Protein AF-A0A9X3XY74-F1 (afdb_monomer)

Radius of gyration: 14.85 Å; Cα contacts (8 Å, |Δi|>4): 61; chains: 1; bounding box: 48×28×29 Å

Solvent-accessible surface are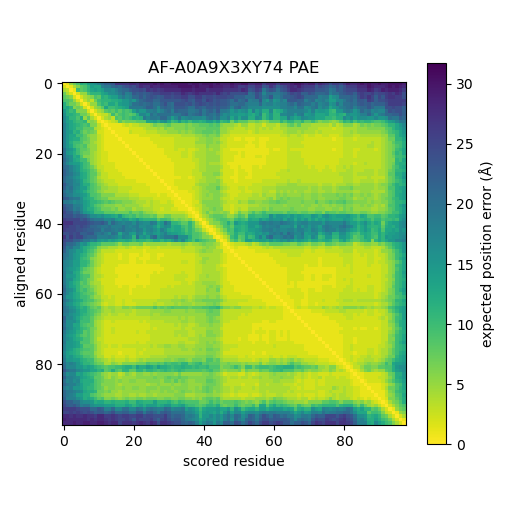a (backbone atoms only — not comparable to full-atom values): 5928 Å² total; per-residue (Å²): 130,85,58,67,69,59,56,50,58,52,52,50,54,54,50,54,50,51,52,44,39,51,54,41,43,53,51,47,70,77,71,50,58,72,91,62,53,49,72,88,29,84,89,66,85,46,80,53,57,48,58,55,52,30,51,53,52,52,20,49,77,73,66,39,88,41,74,68,54,24,51,52,48,42,42,62,68,78,28,64,88,61,88,56,76,55,69,48,65,69,71,61,66,60,71,84,80,127

pLDDT: mean 81.05, std 16.05, range [39.53, 97.12]

Mean predicted aligned error: 7.96 Å

Structure (mmCIF, N/CA/C/O backbone):
data_AF-A0A9X3XY74-F1
#
_entry.id   AF-A0A9X3XY74-F1
#
loop_
_atom_site.group_PDB
_atom_site.id
_atom_site.type_symbol
_atom_site.label_atom_id
_atom_site.label_alt_id
_atom_site.label_comp_id
_atom_site.label_asym_id
_atom_site.label_entity_id
_atom_site.label_seq_id
_atom_site.pdbx_PDB_ins_code
_atom_site.Cartn_x
_atom_site.Cartn_y
_atom_site.Cartn_z
_atom_site.occupancy
_atom_site.B_iso_or_equiv
_atom_site.auth_seq_id
_atom_site.auth_comp_id
_atom_site.auth_asym_id
_atom_site.auth_atom_id
_atom_site.pdbx_PDB_model_num
ATOM 1 N N . MET A 1 1 ? 26.631 -14.112 -11.152 1.00 39.53 1 MET A N 1
ATOM 2 C CA . MET A 1 1 ? 26.934 -12.732 -10.708 1.00 39.53 1 MET A CA 1
ATOM 3 C C . MET A 1 1 ? 25.618 -12.014 -10.427 1.00 39.53 1 MET A C 1
ATOM 5 O O . MET A 1 1 ? 24.829 -11.866 -11.351 1.00 39.53 1 MET A O 1
ATOM 9 N N . ARG A 1 2 ? 25.330 -11.627 -9.174 1.00 46.75 2 ARG A N 1
ATOM 10 C CA . ARG A 1 2 ? 24.218 -10.701 -8.877 1.00 46.75 2 ARG A CA 1
ATOM 11 C C . ARG A 1 2 ? 24.611 -9.334 -9.447 1.00 46.75 2 ARG A C 1
ATOM 13 O O . ARG A 1 2 ? 25.652 -8.806 -9.081 1.00 46.75 2 ARG A O 1
ATOM 20 N N . SER A 1 3 ? 23.836 -8.819 -10.399 1.00 47.31 3 SER A N 1
ATOM 21 C CA . SER A 1 3 ? 24.101 -7.530 -11.047 1.00 47.31 3 SER A CA 1
ATOM 22 C C . SER A 1 3 ? 23.989 -6.390 -10.027 1.00 47.31 3 SER A C 1
ATOM 24 O O . SER A 1 3 ? 22.921 -6.215 -9.443 1.00 47.31 3 SER A O 1
ATOM 26 N N . SER A 1 4 ? 25.062 -5.609 -9.831 1.00 57.09 4 SER A N 1
ATOM 27 C CA . SER A 1 4 ? 25.110 -4.469 -8.889 1.00 57.09 4 SER A CA 1
ATOM 28 C C . SER A 1 4 ? 23.937 -3.503 -9.085 1.00 57.09 4 SER A C 1
ATOM 30 O O . SER A 1 4 ? 23.304 -3.095 -8.113 1.00 57.09 4 SER A O 1
ATOM 32 N N . LYS A 1 5 ? 23.557 -3.265 -10.351 1.00 49.16 5 LYS A N 1
ATOM 33 C CA . LYS A 1 5 ? 22.438 -2.396 -10.753 1.00 49.16 5 LYS A CA 1
ATOM 34 C C . LYS A 1 5 ? 21.080 -2.840 -10.196 1.00 49.16 5 LYS A C 1
ATOM 36 O O . LYS A 1 5 ? 20.224 -2.004 -9.935 1.00 49.16 5 LYS A O 1
ATOM 41 N N . TYR A 1 6 ? 20.873 -4.148 -10.013 1.00 49.22 6 TYR A N 1
ATOM 42 C CA . TYR A 1 6 ? 19.629 -4.680 -9.447 1.00 49.22 6 TYR A CA 1
ATOM 43 C C . TYR A 1 6 ? 19.540 -4.379 -7.947 1.00 49.22 6 TYR A C 1
ATOM 45 O O . TYR A 1 6 ? 18.488 -4.007 -7.439 1.00 49.22 6 TYR A O 1
ATOM 53 N N . THR A 1 7 ? 20.665 -4.496 -7.243 1.00 57.50 7 THR A N 1
ATOM 54 C CA . THR A 1 7 ? 20.783 -4.198 -5.810 1.00 57.50 7 THR A CA 1
ATOM 55 C C . THR A 1 7 ? 20.640 -2.705 -5.514 1.00 57.50 7 THR A C 1
ATOM 57 O O . THR A 1 7 ? 19.975 -2.354 -4.543 1.00 57.50 7 THR A O 1
ATOM 60 N N . GLU A 1 8 ? 21.198 -1.828 -6.351 1.00 58.56 8 GLU A N 1
ATOM 61 C CA . GLU A 1 8 ? 21.094 -0.366 -6.195 1.00 58.56 8 GLU A CA 1
ATOM 62 C C . GLU A 1 8 ? 19.652 0.134 -6.362 1.00 58.56 8 GLU A C 1
ATOM 64 O O . GLU A 1 8 ? 19.116 0.749 -5.442 1.00 58.56 8 GLU A O 1
ATOM 69 N N . HIS A 1 9 ? 18.977 -0.214 -7.466 1.00 59.06 9 HIS A N 1
ATOM 70 C CA . HIS A 1 9 ? 17.574 0.167 -7.697 1.00 59.06 9 HIS A CA 1
ATOM 71 C C . HIS A 1 9 ? 16.616 -0.395 -6.639 1.00 59.06 9 HIS A C 1
ATOM 73 O O . HIS A 1 9 ? 15.651 0.265 -6.243 1.00 59.06 9 HIS A O 1
ATOM 79 N N . TYR A 1 10 ? 16.874 -1.619 -6.171 1.00 58.25 10 TYR A N 1
ATOM 80 C CA . TYR A 1 10 ? 16.094 -2.228 -5.098 1.00 58.25 10 TYR A CA 1
ATOM 81 C C . TYR A 1 10 ? 16.287 -1.461 -3.785 1.00 58.25 10 TYR A C 1
ATOM 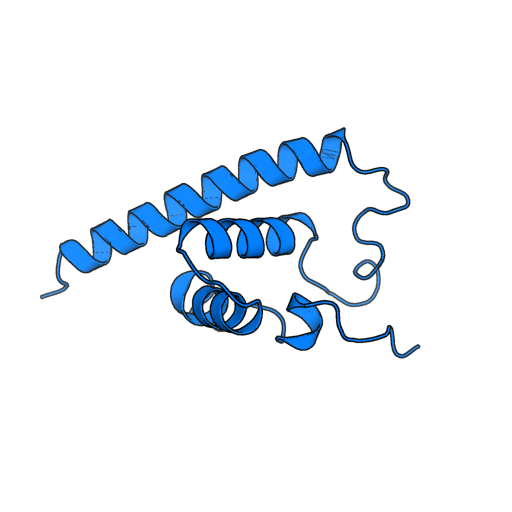83 O O . TYR A 1 10 ? 15.317 -1.136 -3.106 1.00 58.25 10 TYR A O 1
ATOM 91 N N . THR A 1 11 ? 17.526 -1.105 -3.447 1.00 65.56 11 THR A N 1
ATOM 92 C CA . THR A 1 11 ? 17.830 -0.362 -2.216 1.00 65.56 11 THR A CA 1
ATOM 93 C C . THR A 1 11 ? 17.193 1.028 -2.231 1.00 65.56 11 THR A C 1
ATOM 95 O O . THR A 1 11 ? 16.568 1.411 -1.242 1.00 65.56 11 THR A O 1
ATOM 98 N N . ASP A 1 12 ? 17.259 1.730 -3.364 1.00 80.50 12 ASP A N 1
ATOM 99 C CA . ASP A 1 12 ? 16.648 3.050 -3.553 1.00 80.50 12 ASP A CA 1
ATOM 100 C C . ASP A 1 12 ? 15.122 3.003 -3.382 1.00 80.50 12 ASP A C 1
ATOM 102 O O . ASP A 1 12 ? 14.550 3.723 -2.565 1.00 80.50 12 ASP A O 1
ATOM 106 N N . THR A 1 13 ? 14.468 2.024 -4.014 1.00 86.06 13 THR A N 1
ATOM 107 C CA . THR A 1 13 ? 13.013 1.825 -3.913 1.00 86.06 13 THR A CA 1
ATOM 108 C C . THR A 1 13 ? 12.533 1.691 -2.463 1.00 86.06 13 THR A C 1
ATOM 110 O O . THR A 1 13 ? 11.536 2.306 -2.068 1.00 86.06 13 THR A O 1
ATOM 113 N N . PHE A 1 14 ? 13.230 0.892 -1.648 1.00 86.00 14 PHE A N 1
ATOM 114 C CA . PHE A 1 14 ? 12.869 0.703 -0.240 1.00 86.00 14 PHE A CA 1
ATOM 115 C C . PHE A 1 14 ? 13.231 1.911 0.629 1.00 86.00 14 PHE A C 1
ATOM 117 O O . PHE A 1 14 ? 12.553 2.150 1.632 1.00 86.00 14 PHE A O 1
ATOM 124 N N . ILE A 1 15 ? 14.271 2.677 0.282 1.00 89.62 15 ILE A N 1
ATOM 125 C CA . ILE A 1 15 ? 14.585 3.952 0.943 1.00 89.62 15 ILE A CA 1
ATOM 126 C C . ILE A 1 15 ? 13.452 4.946 0.695 1.00 89.62 15 ILE A C 1
ATOM 128 O O . ILE A 1 15 ? 12.839 5.399 1.666 1.00 89.62 15 ILE A O 1
ATOM 132 N N . THR A 1 16 ? 13.083 5.174 -0.567 1.00 91.88 16 THR A N 1
ATOM 133 C CA . THR A 1 16 ? 11.971 6.059 -0.933 1.00 91.88 16 THR A CA 1
ATOM 134 C C . THR A 1 16 ? 10.676 5.628 -0.248 1.00 91.88 16 THR A C 1
ATOM 136 O O . THR A 1 16 ? 9.973 6.445 0.344 1.00 91.88 16 THR A O 1
ATOM 139 N N . PHE A 1 17 ? 10.356 4.329 -0.253 1.00 94.00 17 PHE A N 1
ATOM 140 C CA . PHE A 1 17 ? 9.146 3.839 0.405 1.00 94.00 17 PHE A CA 1
ATOM 141 C C . PHE A 1 17 ? 9.156 4.075 1.925 1.00 94.00 17 PHE A C 1
ATOM 143 O O . PHE A 1 17 ? 8.130 4.451 2.497 1.00 94.00 17 PHE A O 1
ATOM 150 N N . LYS A 1 18 ? 10.306 3.913 2.595 1.00 93.81 18 LYS A N 1
ATOM 151 C CA . LYS A 1 18 ? 10.450 4.215 4.031 1.00 93.81 18 LYS A CA 1
ATOM 152 C C . LYS A 1 18 ? 10.248 5.700 4.333 1.00 93.81 18 LYS A C 1
ATOM 154 O O . LYS A 1 18 ? 9.628 6.028 5.345 1.00 93.81 18 LYS A O 1
ATOM 159 N N . GLU A 1 19 ? 10.738 6.588 3.476 1.00 95.38 19 GLU A N 1
ATOM 160 C CA . GLU A 1 19 ? 10.531 8.034 3.616 1.00 95.38 19 GLU A CA 1
ATOM 161 C C . GLU A 1 19 ? 9.063 8.414 3.429 1.00 95.38 19 GLU A C 1
ATOM 163 O O . GLU A 1 19 ? 8.497 9.110 4.276 1.00 95.38 19 GLU A O 1
ATOM 168 N N . ILE A 1 20 ? 8.404 7.863 2.403 1.00 96.75 20 ILE A N 1
ATOM 169 C CA . ILE A 1 20 ? 6.956 8.019 2.207 1.00 96.75 20 IL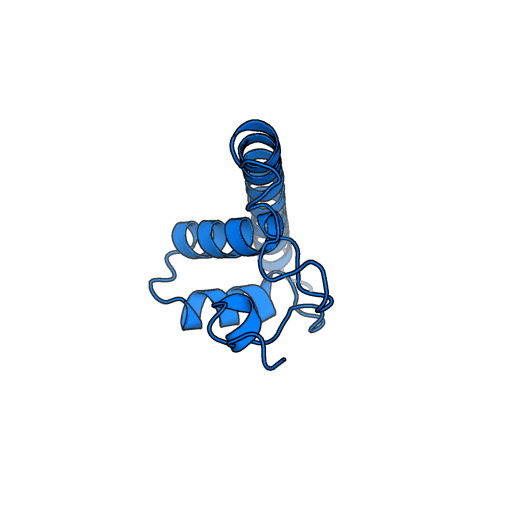E A CA 1
ATOM 170 C C . ILE A 1 20 ? 6.209 7.545 3.457 1.00 96.75 20 ILE A C 1
ATOM 172 O O . ILE A 1 20 ? 5.366 8.269 3.983 1.00 96.75 20 ILE A O 1
ATOM 176 N N . MET A 1 21 ? 6.537 6.359 3.975 1.00 96.44 21 MET A N 1
ATOM 177 C CA . MET A 1 21 ? 5.912 5.804 5.179 1.00 96.44 21 MET A CA 1
ATOM 178 C C . MET A 1 21 ? 6.075 6.709 6.403 1.00 96.44 21 MET A C 1
ATOM 180 O O . MET A 1 21 ? 5.117 6.861 7.167 1.00 96.44 21 MET A O 1
ATOM 184 N N . ARG A 1 22 ? 7.250 7.323 6.598 1.00 97.00 22 ARG A N 1
ATOM 185 C CA . ARG A 1 22 ? 7.496 8.283 7.687 1.00 97.00 22 ARG A CA 1
ATOM 186 C C . ARG A 1 22 ? 6.602 9.512 7.556 1.00 97.00 22 ARG A C 1
ATOM 188 O O . ARG A 1 22 ? 5.887 9.842 8.502 1.00 97.00 22 ARG A O 1
ATOM 195 N N . THR A 1 23 ? 6.587 10.131 6.380 1.00 97.12 23 THR A N 1
ATOM 196 C CA . THR A 1 23 ? 5.786 11.331 6.103 1.00 97.12 23 THR A CA 1
ATOM 197 C C . THR A 1 23 ? 4.293 11.051 6.241 1.00 97.12 23 THR A C 1
ATOM 199 O O . THR A 1 23 ? 3.590 11.759 6.963 1.00 97.12 23 THR A O 1
ATOM 202 N N . VAL A 1 24 ? 3.811 9.970 5.621 1.00 96.75 24 VAL A N 1
ATOM 203 C CA . VAL A 1 24 ? 2.408 9.545 5.702 1.00 96.75 24 VAL A CA 1
ATOM 204 C C . VAL A 1 24 ? 2.015 9.253 7.141 1.00 96.75 24 VAL A C 1
ATOM 206 O O . VAL A 1 24 ? 0.950 9.683 7.570 1.00 96.75 24 VAL A O 1
ATOM 209 N N . SER A 1 25 ? 2.859 8.554 7.904 1.00 95.56 25 SER A N 1
ATOM 210 C CA . SER A 1 25 ? 2.557 8.258 9.305 1.00 95.56 25 SER A CA 1
ATOM 211 C C . SER A 1 25 ? 2.447 9.536 10.128 1.00 95.56 25 SER A C 1
ATOM 213 O O . SER A 1 25 ? 1.485 9.665 10.880 1.00 95.56 25 SER A O 1
ATOM 215 N N . ASN A 1 26 ? 3.364 10.490 9.956 1.00 96.81 26 ASN A N 1
ATOM 216 C CA . ASN A 1 26 ? 3.317 11.759 10.678 1.00 96.81 26 ASN A CA 1
ATOM 217 C C . ASN A 1 26 ? 2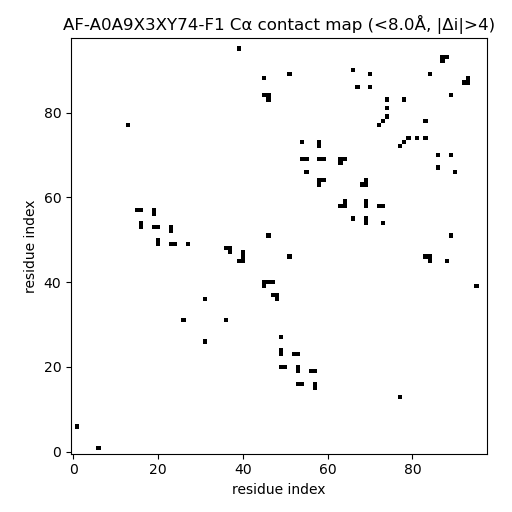.026 12.539 10.375 1.00 96.81 26 ASN A C 1
ATOM 219 O O . ASN A 1 26 ? 1.295 12.916 11.288 1.00 96.81 26 ASN A O 1
ATOM 223 N N . ILE A 1 27 ? 1.694 12.717 9.094 1.00 96.25 27 ILE A N 1
ATOM 224 C CA . ILE A 1 27 ? 0.479 13.439 8.683 1.00 96.25 27 ILE A CA 1
ATOM 225 C 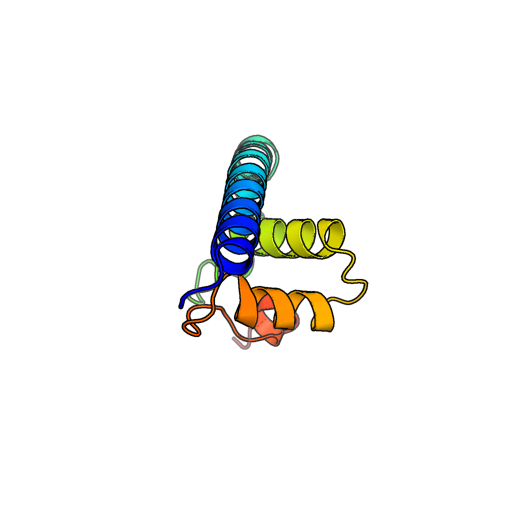C . ILE A 1 27 ? -0.773 12.702 9.167 1.00 96.25 27 ILE A C 1
ATOM 227 O O . ILE A 1 27 ? -1.677 13.306 9.736 1.00 96.25 27 ILE A O 1
ATOM 231 N N . TYR A 1 28 ? -0.828 11.385 8.981 1.00 94.25 28 TYR A N 1
ATOM 232 C CA . TYR A 1 28 ? -1.996 10.592 9.341 1.00 94.25 28 TYR A CA 1
ATOM 233 C C . TYR A 1 28 ? -2.290 10.640 10.846 1.00 94.25 28 TYR A C 1
ATOM 235 O O . TYR A 1 28 ? -3.443 10.789 11.237 1.00 94.25 28 TYR A O 1
ATOM 243 N N . HIS A 1 29 ? -1.272 10.548 11.706 1.00 92.94 29 HIS A N 1
ATOM 244 C CA . HIS A 1 29 ? -1.498 10.578 13.154 1.00 92.94 29 HIS A CA 1
ATOM 245 C C . HIS A 1 29 ? -1.952 11.952 13.651 1.00 92.94 29 HIS A C 1
ATOM 247 O O . HIS A 1 29 ? -2.814 11.996 14.528 1.00 92.94 29 HIS A O 1
ATOM 253 N N . ASN A 1 30 ? -1.415 13.030 13.071 1.00 95.88 30 ASN A N 1
ATOM 254 C CA . ASN A 1 30 ? -1.680 14.400 13.512 1.00 95.88 30 ASN A CA 1
ATOM 255 C C . ASN A 1 30 ? -2.951 15.006 12.904 1.00 95.88 30 ASN A C 1
ATOM 257 O O . ASN A 1 30 ? -3.586 15.846 13.533 1.00 95.88 30 ASN A O 1
ATOM 261 N N . CYS A 1 31 ? -3.321 14.614 11.683 1.00 94.25 31 CYS A N 1
ATOM 262 C CA . CYS A 1 31 ? -4.376 15.294 10.927 1.00 94.25 31 CYS A CA 1
ATOM 263 C C . CYS A 1 31 ? -5.656 14.468 10.767 1.00 94.25 31 CYS A C 1
ATOM 265 O O . CYS A 1 31 ? -6.713 15.039 10.504 1.00 94.25 31 CYS A O 1
ATOM 267 N N . VAL A 1 32 ? -5.593 13.139 10.888 1.00 90.00 32 VAL A N 1
ATOM 268 C CA . VAL A 1 32 ? -6.773 12.280 10.712 1.00 90.00 32 VAL A CA 1
ATOM 269 C C . VAL A 1 32 ? -7.442 12.073 12.071 1.00 90.00 32 VAL A C 1
ATOM 271 O O . VAL A 1 32 ? -6.793 11.564 12.979 1.00 90.00 32 VAL A O 1
ATOM 274 N N . PRO A 1 33 ? -8.730 12.416 12.248 1.00 91.69 33 PRO A N 1
ATOM 275 C CA . PRO A 1 33 ? -9.443 12.156 13.497 1.00 91.69 33 PRO A CA 1
ATOM 276 C C . PRO A 1 33 ? -9.568 10.660 13.800 1.00 91.69 33 PRO A C 1
ATOM 278 O O . PRO A 1 33 ? -9.879 9.875 12.902 1.00 91.69 33 PRO A O 1
ATOM 281 N N . ASP A 1 34 ? -9.442 10.269 15.070 1.00 87.00 34 ASP A N 1
ATOM 282 C CA . ASP A 1 34 ? -9.501 8.859 15.494 1.00 87.00 34 ASP A CA 1
ATOM 283 C C . ASP A 1 34 ? -10.774 8.145 15.026 1.00 87.00 34 ASP A C 1
ATOM 285 O O . ASP A 1 34 ? -10.707 7.018 14.544 1.00 87.00 34 ASP A O 1
ATOM 289 N N . LYS A 1 35 ? -11.917 8.846 15.028 1.00 84.50 35 LYS A N 1
ATOM 290 C CA . LYS A 1 35 ? -13.212 8.326 14.547 1.00 84.50 35 LYS A CA 1
ATOM 291 C C . LYS A 1 35 ? -13.212 7.831 13.093 1.00 84.50 35 LYS A C 1
ATOM 293 O O . LYS A 1 35 ? -14.114 7.094 12.701 1.00 84.50 35 LYS A O 1
ATOM 298 N N . ILE A 1 36 ? -12.268 8.285 12.266 1.00 81.94 36 ILE A N 1
ATOM 299 C CA . ILE A 1 36 ? -12.132 7.834 10.875 1.00 81.94 36 ILE A CA 1
ATOM 300 C C . ILE A 1 36 ? -10.839 7.061 10.621 1.00 81.94 36 ILE A C 1
ATOM 302 O O . ILE A 1 36 ? -10.688 6.505 9.529 1.00 81.94 36 ILE A O 1
ATOM 306 N N . LYS A 1 37 ? -9.931 6.982 11.604 1.00 85.38 37 LYS A N 1
ATOM 307 C CA . LYS A 1 37 ? -8.719 6.180 11.471 1.00 85.38 37 LYS A CA 1
ATOM 308 C C . LYS A 1 37 ? -9.103 4.720 11.325 1.00 85.38 37 LYS A C 1
ATOM 310 O O . LYS A 1 37 ? -9.883 4.206 12.119 1.00 85.38 37 LYS A O 1
ATOM 315 N N . ASN A 1 38 ? -8.540 4.032 10.334 1.00 75.69 38 ASN A N 1
ATOM 316 C CA . ASN A 1 38 ? -8.744 2.597 10.156 1.00 75.69 38 ASN A CA 1
ATOM 317 C C . ASN A 1 38 ? -10.237 2.210 10.109 1.00 75.69 38 ASN A C 1
ATOM 319 O O . ASN A 1 38 ? -10.574 1.075 10.425 1.00 75.69 38 ASN A O 1
ATOM 323 N N . ARG A 1 39 ? -11.140 3.119 9.693 1.00 67.12 39 ARG A N 1
ATOM 324 C CA . ARG A 1 39 ? -12.613 2.968 9.791 1.00 67.12 39 ARG A CA 1
ATOM 325 C C . ARG A 1 39 ? -13.171 1.704 9.120 1.00 67.12 39 ARG A C 1
ATOM 327 O O . ARG A 1 39 ? -14.301 1.311 9.375 1.00 67.12 39 ARG A O 1
ATOM 334 N N . ARG A 1 40 ? -12.407 1.080 8.220 1.00 65.00 40 ARG A N 1
ATOM 335 C CA . ARG A 1 40 ? -12.768 -0.184 7.555 1.00 65.00 40 ARG A CA 1
ATOM 336 C C . ARG A 1 40 ? -11.927 -1.382 8.015 1.00 65.00 40 ARG A C 1
ATOM 338 O O . ARG A 1 40 ? -12.118 -2.458 7.462 1.00 65.00 40 ARG A O 1
ATOM 345 N N . ASN A 1 41 ? -10.999 -1.201 8.953 1.00 62.91 41 ASN A N 1
ATOM 346 C CA . ASN A 1 41 ? -9.878 -2.098 9.244 1.00 62.91 41 ASN A CA 1
ATOM 347 C C . ASN A 1 41 ? -9.833 -2.627 10.685 1.00 62.91 41 ASN A C 1
ATOM 349 O O . ASN A 1 41 ? -9.070 -3.560 10.921 1.00 62.91 41 ASN A O 1
ATOM 353 N N . THR A 1 42 ? -10.612 -2.064 11.613 1.00 56.53 42 THR A N 1
ATOM 354 C CA . THR A 1 42 ? -10.603 -2.425 13.043 1.00 56.53 42 THR A CA 1
ATOM 355 C C . THR A 1 42 ? -10.874 -3.907 13.289 1.00 56.53 42 THR A C 1
ATOM 357 O O . THR A 1 42 ? -10.170 -4.517 14.084 1.00 56.53 42 THR A O 1
ATOM 360 N N . ASP A 1 43 ? -11.787 -4.510 12.523 1.00 57.72 43 ASP A N 1
ATOM 361 C CA . ASP A 1 43 ? -12.314 -5.847 12.843 1.00 57.72 43 ASP A CA 1
ATOM 362 C C . ASP A 1 43 ? -11.917 -6.934 11.824 1.00 57.72 43 ASP A C 1
ATOM 364 O O . ASP A 1 43 ? -12.235 -8.105 11.997 1.00 57.72 43 ASP A O 1
ATOM 368 N N . GLN A 1 44 ? -11.224 -6.573 10.732 1.00 61.06 44 GLN A N 1
ATOM 369 C CA . GLN A 1 44 ? -11.017 -7.463 9.569 1.00 61.06 44 GLN A CA 1
ATOM 370 C C . GLN A 1 44 ? -9.549 -7.809 9.254 1.00 61.06 44 GLN A C 1
ATOM 372 O O . GLN A 1 44 ? -9.260 -8.268 8.140 1.00 61.06 44 GLN A O 1
ATOM 377 N N . LEU A 1 45 ? -8.616 -7.585 10.194 1.00 56.56 45 LEU A N 1
ATOM 378 C CA . LEU A 1 45 ? -7.172 -7.840 10.004 1.00 56.56 45 LEU A CA 1
ATOM 379 C C . LEU A 1 45 ? -6.651 -7.206 8.698 1.00 56.56 45 LEU A C 1
ATOM 381 O O . LEU A 1 45 ? -5.964 -7.831 7.887 1.00 56.56 45 LEU A O 1
ATOM 385 N N . LYS A 1 46 ? -7.071 -5.968 8.425 1.00 69.19 46 LYS A N 1
ATOM 386 C CA . LYS A 1 46 ? -6.674 -5.244 7.214 1.00 69.19 46 LYS A CA 1
ATOM 387 C C . LYS A 1 46 ? -5.396 -4.455 7.456 1.00 69.19 46 LYS A C 1
ATOM 389 O O . LYS A 1 46 ? -5.099 -4.022 8.564 1.00 69.19 46 LYS A O 1
ATOM 394 N N . GLN A 1 47 ? -4.659 -4.241 6.371 1.00 78.31 47 GLN A N 1
ATOM 395 C CA . GLN A 1 47 ? -3.417 -3.489 6.401 1.00 78.31 47 GLN A CA 1
ATOM 396 C C . GLN A 1 47 ? -3.674 -2.020 6.785 1.00 78.31 47 GLN A C 1
ATOM 398 O O . GLN A 1 47 ? -4.652 -1.425 6.322 1.00 78.31 47 GLN A O 1
ATOM 403 N N . ARG A 1 48 ? -2.809 -1.447 7.636 1.00 85.38 48 ARG A N 1
ATOM 404 C CA . ARG A 1 48 ? -2.970 -0.093 8.211 1.00 85.38 48 ARG A CA 1
ATOM 405 C C . ARG A 1 48 ? -3.200 0.964 7.128 1.00 85.38 48 ARG A C 1
ATOM 407 O O . ARG A 1 48 ? -2.595 0.895 6.057 1.00 85.38 48 ARG A O 1
ATOM 414 N N . ASP A 1 49 ? -4.023 1.974 7.422 1.00 86.94 49 ASP A N 1
ATOM 415 C CA . ASP A 1 49 ? -4.316 3.072 6.483 1.00 86.94 49 ASP A CA 1
ATOM 416 C C . ASP A 1 49 ? -3.036 3.724 5.947 1.00 86.94 49 ASP A C 1
ATOM 418 O O . ASP A 1 49 ? -2.905 3.920 4.740 1.00 86.94 49 ASP A O 1
ATOM 422 N N . THR A 1 50 ? -2.057 3.960 6.824 1.00 91.38 50 THR A N 1
ATOM 423 C CA . THR A 1 50 ? -0.755 4.535 6.466 1.00 91.38 50 THR A CA 1
ATOM 424 C C . THR A 1 50 ? -0.007 3.713 5.418 1.00 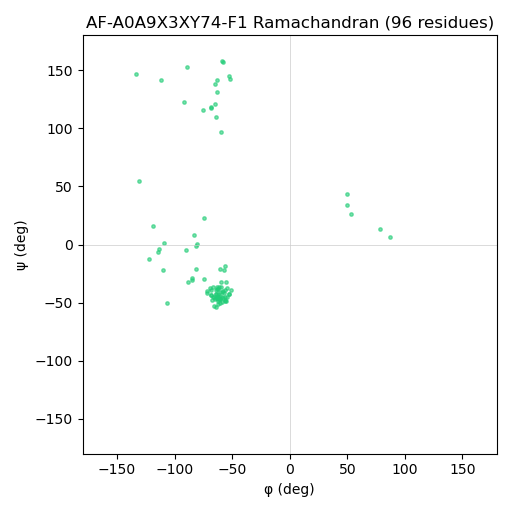91.38 50 THR A C 1
ATOM 426 O O . THR A 1 50 ? 0.552 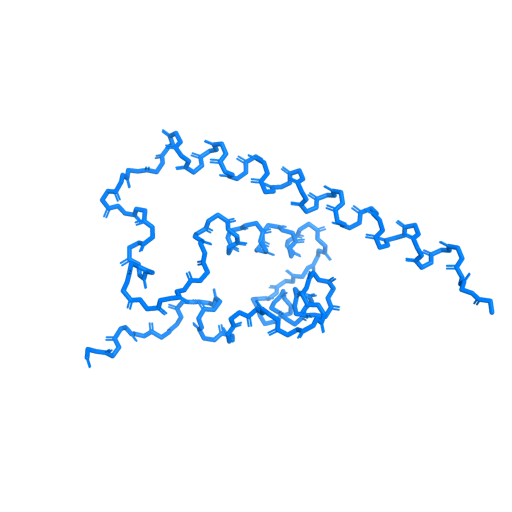4.281 4.486 1.00 91.38 50 THR A O 1
ATOM 429 N N . VAL A 1 51 ? -0.048 2.382 5.512 1.00 90.75 51 VAL A N 1
ATOM 430 C CA . VAL A 1 51 ? 0.603 1.483 4.548 1.00 90.75 51 VAL A CA 1
ATOM 431 C C . VAL A 1 51 ? -0.099 1.543 3.194 1.00 90.75 51 VAL A C 1
ATOM 433 O O . VAL A 1 51 ? 0.565 1.634 2.164 1.00 90.75 51 VAL A O 1
ATOM 436 N N . ILE A 1 52 ? -1.436 1.534 3.177 1.00 89.94 52 ILE A N 1
ATOM 437 C CA . ILE A 1 52 ? -2.208 1.638 1.930 1.00 89.94 52 ILE A CA 1
ATOM 438 C C . ILE A 1 52 ? -1.942 2.980 1.240 1.00 89.94 52 ILE A C 1
ATOM 440 O O . ILE A 1 52 ? -1.655 3.001 0.044 1.00 89.94 52 ILE A O 1
ATOM 444 N N . ILE A 1 53 ? -1.983 4.083 1.991 1.00 91.81 53 ILE A N 1
ATOM 445 C CA . ILE A 1 53 ? -1.711 5.430 1.472 1.00 91.81 53 ILE A CA 1
ATOM 446 C C . ILE A 1 53 ? -0.286 5.508 0.909 1.00 91.81 53 ILE A C 1
ATOM 448 O O . ILE A 1 53 ? -0.102 5.967 -0.217 1.00 91.81 53 ILE A O 1
ATOM 452 N N . ALA A 1 54 ? 0.712 5.000 1.640 1.00 95.06 54 ALA A N 1
ATOM 453 C CA . ALA A 1 54 ? 2.097 4.988 1.178 1.00 95.06 54 ALA A CA 1
ATOM 454 C C . ALA A 1 54 ? 2.280 4.180 -0.115 1.00 95.06 54 ALA A C 1
ATOM 456 O O . ALA A 1 54 ? 2.975 4.631 -1.020 1.00 95.06 54 ALA A O 1
ATOM 457 N N . CYS A 1 55 ? 1.619 3.024 -0.243 1.00 93.62 55 CYS A N 1
ATOM 458 C CA . CYS A 1 55 ? 1.657 2.213 -1.464 1.00 93.62 55 CYS A CA 1
ATOM 459 C C . CYS A 1 55 ? 1.070 2.955 -2.674 1.0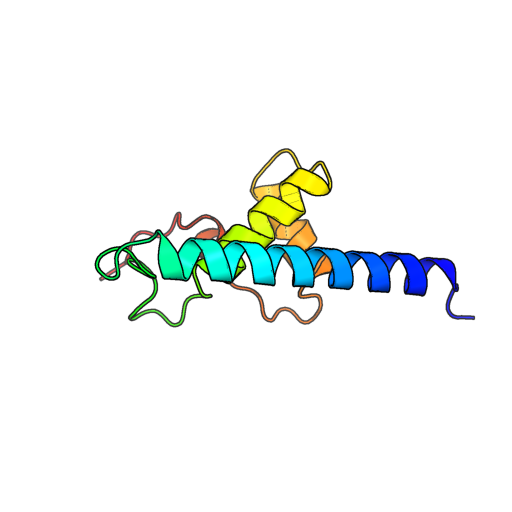0 93.62 55 CYS A C 1
ATOM 461 O O . CYS A 1 55 ? 1.597 2.850 -3.780 1.00 93.62 55 CYS A O 1
ATOM 463 N N . VAL A 1 56 ? -0.009 3.720 -2.471 1.00 92.88 56 VAL A N 1
ATOM 464 C CA . VAL A 1 56 ? -0.618 4.537 -3.532 1.00 92.88 56 VAL A CA 1
ATOM 465 C C . VAL A 1 56 ? 0.316 5.673 -3.953 1.00 92.88 56 VAL A C 1
ATOM 467 O O . VAL A 1 56 ? 0.560 5.831 -5.146 1.00 92.88 56 VAL A O 1
ATOM 470 N N . ILE A 1 57 ? 0.882 6.417 -2.998 1.00 95.31 57 ILE A N 1
ATOM 471 C CA . ILE A 1 57 ? 1.827 7.515 -3.274 1.00 95.31 57 ILE A CA 1
ATOM 472 C C . ILE A 1 57 ? 3.071 6.995 -3.994 1.00 95.31 57 ILE A C 1
ATOM 474 O O . ILE A 1 57 ? 3.469 7.555 -5.013 1.00 95.31 57 ILE A O 1
ATOM 478 N N . TRP A 1 58 ? 3.648 5.893 -3.511 1.00 96.25 58 TRP A N 1
ATOM 479 C CA . TRP A 1 58 ? 4.775 5.239 -4.171 1.00 96.25 58 TRP A CA 1
ATOM 480 C C . TRP A 1 58 ? 4.427 4.861 -5.613 1.00 96.25 58 TRP A C 1
ATOM 482 O O . TRP A 1 58 ? 5.215 5.104 -6.524 1.00 96.25 58 TRP A O 1
ATOM 492 N N . GLY A 1 59 ? 3.216 4.344 -5.838 1.00 94.38 59 GLY A N 1
ATOM 493 C CA . GLY A 1 59 ? 2.716 4.042 -7.171 1.00 94.38 59 GLY A CA 1
ATOM 494 C C . GLY A 1 59 ? 2.694 5.253 -8.106 1.00 94.38 59 GLY A C 1
ATOM 495 O O . GLY A 1 59 ? 3.143 5.159 -9.245 1.00 94.38 59 GLY A O 1
ATOM 496 N N . ILE A 1 60 ? 2.199 6.387 -7.608 1.00 93.56 60 ILE A N 1
ATOM 497 C CA . ILE A 1 60 ? 2.122 7.648 -8.356 1.00 93.56 60 ILE A CA 1
ATOM 498 C C . ILE A 1 60 ? 3.525 8.163 -8.698 1.00 93.56 60 ILE A C 1
ATOM 500 O O . ILE A 1 60 ? 3.776 8.507 -9.848 1.00 93.56 60 ILE A O 1
ATOM 504 N N . ILE A 1 61 ? 4.448 8.159 -7.731 1.00 93.44 61 ILE A N 1
ATOM 505 C CA . ILE A 1 61 ? 5.842 8.596 -7.931 1.00 93.44 61 ILE A CA 1
ATOM 506 C C . ILE A 1 61 ? 6.542 7.746 -9.001 1.00 93.44 61 ILE A C 1
ATOM 508 O O . ILE A 1 61 ? 7.295 8.274 -9.811 1.00 93.44 61 ILE A O 1
ATOM 512 N N . ASN A 1 62 ? 6.246 6.445 -9.053 1.00 92.25 62 ASN A N 1
ATOM 513 C CA . ASN A 1 62 ? 6.790 5.526 -10.057 1.00 92.25 62 ASN A CA 1
ATOM 514 C C . ASN A 1 62 ? 6.026 5.549 -11.398 1.00 92.25 62 ASN A C 1
ATOM 516 O O . ASN A 1 62 ? 6.273 4.710 -12.262 1.00 92.25 62 ASN A O 1
ATOM 520 N N . GLY A 1 63 ? 5.084 6.479 -11.588 1.00 93.75 63 GLY A N 1
ATOM 521 C CA . GLY A 1 63 ? 4.376 6.672 -12.856 1.00 93.75 63 GLY A CA 1
ATOM 522 C C . GLY A 1 63 ? 3.250 5.672 -13.138 1.00 93.75 63 GLY A C 1
ATOM 523 O O . GLY A 1 63 ? 2.751 5.611 -14.263 1.00 93.75 63 GLY A O 1
ATOM 524 N N . TYR A 1 64 ? 2.802 4.887 -12.153 1.00 94.44 64 TYR A N 1
ATOM 525 C CA . TYR A 1 64 ? 1.667 3.984 -12.346 1.00 94.44 64 TYR A CA 1
ATOM 526 C C . TYR A 1 64 ? 0.346 4.763 -12.356 1.00 94.44 64 TYR A C 1
ATOM 528 O O . TYR A 1 64 ? -0.081 5.319 -11.348 1.00 94.44 64 TYR A O 1
ATOM 536 N N . THR A 1 65 ? -0.347 4.742 -13.495 1.00 89.38 65 THR A N 1
ATOM 537 C CA . THR A 1 65 ? -1.548 5.562 -13.747 1.00 89.38 65 THR A CA 1
ATOM 538 C C . THR A 1 65 ? -2.871 4.903 -13.354 1.00 89.38 65 THR A C 1
ATOM 540 O O . THR A 1 65 ? -3.927 5.525 -13.440 1.00 89.38 65 THR A O 1
ATOM 543 N N . SER A 1 66 ? -2.855 3.641 -12.913 1.00 90.75 66 SER A N 1
ATOM 544 C CA . SER A 1 66 ? -4.064 2.936 -12.477 1.00 90.75 66 SER A CA 1
ATOM 545 C C . SER A 1 66 ? -3.849 2.202 -11.163 1.00 90.75 66 SER A C 1
ATOM 547 O O . SER A 1 66 ? -2.797 1.607 -10.935 1.00 90.75 66 SER A O 1
ATOM 549 N N . GLN A 1 67 ? -4.900 2.128 -10.340 1.00 88.19 67 GLN A N 1
ATOM 550 C CA . GLN A 1 67 ? -4.868 1.377 -9.077 1.00 88.19 67 GLN A CA 1
ATOM 551 C C . GLN A 1 67 ? -4.464 -0.091 -9.279 1.00 88.19 67 GLN A C 1
ATOM 553 O O . GLN A 1 67 ? -3.818 -0.689 -8.422 1.00 88.19 67 GLN A O 1
ATOM 558 N N . ARG A 1 68 ? -4.830 -0.689 -10.423 1.00 91.88 68 ARG A N 1
ATOM 559 C CA . ARG A 1 68 ? -4.444 -2.062 -10.774 1.00 91.88 68 ARG A CA 1
ATOM 560 C C . ARG A 1 68 ? -2.945 -2.178 -11.044 1.00 91.88 68 ARG A C 1
ATOM 562 O O . ARG A 1 68 ? -2.348 -3.158 -10.602 1.00 91.88 68 ARG A O 1
ATOM 569 N N . ALA A 1 69 ? -2.363 -1.228 -11.775 1.00 93.56 69 ALA A N 1
ATOM 570 C CA . ALA A 1 69 ? -0.929 -1.209 -12.049 1.00 93.56 69 ALA A CA 1
ATOM 571 C C . ALA A 1 69 ? -0.136 -1.000 -10.753 1.00 93.56 69 ALA A C 1
ATOM 573 O O . ALA A 1 69 ? 0.740 -1.807 -10.449 1.00 93.56 69 ALA A O 1
ATOM 574 N N . THR A 1 70 ? -0.542 -0.026 -9.930 1.00 94.94 70 THR A N 1
ATOM 575 C CA . THR A 1 70 ? 0.041 0.206 -8.603 1.00 94.94 70 THR A CA 1
ATOM 576 C C . THR A 1 70 ? -0.017 -1.047 -7.735 1.00 94.94 70 THR A C 1
ATOM 578 O O . THR A 1 70 ? 1.000 -1.456 -7.190 1.00 94.94 70 THR A O 1
ATOM 581 N N . TYR A 1 71 ? -1.177 -1.706 -7.646 1.00 93.19 71 TYR A N 1
ATOM 582 C CA . TYR A 1 71 ? -1.333 -2.928 -6.854 1.00 93.19 71 TYR A CA 1
ATOM 583 C C . TYR A 1 71 ? -0.351 -4.031 -7.265 1.00 93.19 71 TYR A C 1
ATOM 585 O O . TYR A 1 71 ? 0.296 -4.638 -6.413 1.00 93.19 71 TYR A O 1
ATOM 593 N N . ARG A 1 72 ? -0.231 -4.288 -8.575 1.00 93.69 72 ARG A N 1
ATOM 594 C CA . ARG A 1 72 ? 0.678 -5.314 -9.101 1.00 93.69 72 ARG A CA 1
ATOM 595 C C . ARG A 1 72 ? 2.131 -4.991 -8.766 1.00 93.69 72 ARG A C 1
ATOM 597 O O . ARG A 1 72 ? 2.831 -5.875 -8.288 1.00 93.69 72 ARG A O 1
ATOM 604 N N . ALA A 1 73 ? 2.539 -3.738 -8.955 1.00 93.69 73 ALA A N 1
ATOM 605 C CA . ALA A 1 73 ? 3.890 -3.285 -8.646 1.00 93.69 73 ALA A CA 1
ATOM 606 C C . ALA A 1 73 ? 4.208 -3.382 -7.147 1.00 93.69 73 ALA A C 1
ATOM 608 O O . ALA A 1 73 ? 5.270 -3.863 -6.771 1.00 93.69 73 ALA A O 1
ATOM 609 N N . VAL A 1 74 ? 3.269 -3.002 -6.279 1.00 93.00 74 VAL A N 1
ATOM 610 C CA . VAL A 1 74 ? 3.412 -3.147 -4.822 1.00 93.00 74 VAL A CA 1
ATOM 611 C C . VAL A 1 74 ? 3.630 -4.615 -4.443 1.00 93.00 74 VAL A C 1
ATOM 613 O O . VAL A 1 74 ? 4.546 -4.914 -3.682 1.00 93.00 74 VAL A O 1
ATOM 616 N N . CYS A 1 75 ? 2.846 -5.535 -5.013 1.00 92.44 75 CYS A N 1
ATOM 617 C CA . CYS A 1 75 ? 2.989 -6.966 -4.735 1.00 92.44 75 CYS A CA 1
ATOM 618 C C . CYS A 1 75 ? 4.309 -7.544 -5.261 1.00 92.44 75 CYS A C 1
ATOM 620 O O . CYS A 1 75 ? 4.882 -8.408 -4.617 1.00 92.44 75 CYS A O 1
ATOM 622 N N . SER A 1 76 ? 4.809 -7.091 -6.414 1.00 90.75 76 SER A N 1
ATOM 623 C CA . SER A 1 76 ? 6.043 -7.641 -6.989 1.00 90.75 76 SER A CA 1
ATOM 624 C C . SER A 1 76 ? 7.321 -7.001 -6.445 1.00 90.75 76 SER A C 1
ATOM 626 O O . SER A 1 76 ? 8.363 -7.647 -6.450 1.00 90.75 76 SER A O 1
ATOM 628 N N . VAL A 1 77 ? 7.265 -5.732 -6.028 1.00 91.69 77 VAL A N 1
ATOM 629 C CA . VAL A 1 77 ? 8.453 -4.945 -5.657 1.00 91.69 77 VAL A CA 1
ATOM 630 C C . VAL A 1 77 ? 8.559 -4.748 -4.148 1.00 91.69 77 VAL A C 1
ATOM 632 O O . VAL A 1 77 ? 9.612 -5.008 -3.577 1.00 91.69 77 VAL A O 1
ATOM 635 N N . LEU A 1 78 ? 7.483 -4.299 -3.494 1.00 90.62 78 LEU A N 1
ATOM 636 C CA . LEU A 1 78 ? 7.510 -3.955 -2.067 1.00 90.62 78 LEU A CA 1
ATOM 637 C C . LEU A 1 78 ? 7.200 -5.157 -1.165 1.00 90.62 78 LEU A C 1
ATOM 639 O O . LEU A 1 78 ? 7.732 -5.245 -0.061 1.00 90.62 78 LEU A O 1
ATOM 643 N N . PHE A 1 79 ? 6.359 -6.082 -1.636 1.00 89.31 79 PHE A N 1
ATOM 644 C CA . PHE A 1 79 ? 5.923 -7.267 -0.887 1.00 89.31 79 PHE A CA 1
ATOM 645 C C . PHE A 1 79 ? 6.066 -8.563 -1.706 1.00 89.31 79 PHE A C 1
ATOM 647 O O . PHE A 1 79 ? 5.089 -9.304 -1.845 1.00 89.31 79 PHE A O 1
ATOM 654 N N . PRO A 1 80 ? 7.269 -8.870 -2.235 1.00 85.62 80 PRO A N 1
ATOM 655 C CA . PRO A 1 80 ? 7.479 -9.984 -3.166 1.00 85.62 80 PRO A CA 1
ATOM 656 C C . PRO A 1 80 ? 7.129 -11.360 -2.581 1.00 85.62 80 PRO A C 1
ATOM 658 O O . PRO A 1 80 ? 6.845 -12.289 -3.329 1.00 85.62 80 PRO A O 1
ATOM 661 N N . ASN A 1 81 ? 7.106 -11.485 -1.251 1.00 85.38 81 ASN A N 1
ATOM 662 C CA . ASN A 1 81 ? 6.787 -12.731 -0.554 1.00 85.38 81 ASN A CA 1
ATOM 663 C C . ASN A 1 81 ? 5.276 -13.001 -0.433 1.00 85.38 81 ASN A C 1
ATOM 665 O O . ASN A 1 81 ? 4.885 -14.033 0.099 1.00 85.38 81 ASN A O 1
ATOM 669 N N . GLY A 1 82 ? 4.419 -12.098 -0.923 1.00 74.94 82 GLY A N 1
ATOM 670 C CA . GLY A 1 82 ? 2.966 -12.287 -0.903 1.00 74.94 82 GLY A CA 1
ATOM 671 C C . GLY A 1 82 ? 2.267 -11.821 0.378 1.00 74.94 82 GLY A C 1
ATOM 672 O O . GLY A 1 82 ? 1.053 -11.971 0.483 1.00 74.94 82 GLY A O 1
ATOM 673 N N . ASP A 1 83 ? 2.977 -11.171 1.304 1.00 79.62 83 ASP A N 1
ATOM 674 C CA . ASP A 1 83 ? 2.432 -10.673 2.582 1.00 79.62 83 ASP A CA 1
ATOM 675 C C . ASP A 1 83 ? 1.549 -9.409 2.447 1.00 79.62 83 ASP A C 1
ATOM 677 O O . ASP A 1 83 ? 1.379 -8.629 3.391 1.00 79.62 83 ASP A O 1
ATOM 681 N N . PHE A 1 84 ? 0.980 -9.161 1.264 1.00 85.56 84 PHE A N 1
ATOM 682 C CA . PHE A 1 84 ? 0.164 -7.983 0.974 1.00 85.56 84 PHE A CA 1
ATOM 683 C C . PHE A 1 84 ? -1.308 -8.359 0.744 1.00 85.56 84 PHE A C 1
ATOM 685 O O . PHE A 1 84 ? -1.598 -9.374 0.110 1.00 85.56 84 PHE A O 1
ATOM 692 N N . PRO A 1 85 ? -2.278 -7.553 1.225 1.00 82.56 85 PRO A N 1
ATOM 693 C CA . PRO A 1 85 ? -3.697 -7.856 1.067 1.00 82.56 85 PRO A CA 1
ATOM 694 C C . PRO A 1 85 ? -4.130 -7.992 -0.399 1.00 82.56 85 PRO A C 1
ATOM 696 O O . PRO A 1 85 ? -3.533 -7.430 -1.316 1.00 82.56 85 PRO A O 1
ATOM 699 N N . SER A 1 86 ? -5.247 -8.690 -0.618 1.00 84.69 86 SER A N 1
ATOM 700 C CA . SER A 1 86 ? -5.857 -8.830 -1.943 1.00 84.69 86 SER A CA 1
ATOM 701 C C . SER A 1 86 ? -6.211 -7.476 -2.577 1.00 84.69 86 SER A C 1
ATOM 703 O O . SER A 1 86 ? -6.453 -6.483 -1.886 1.00 84.69 86 SER A O 1
ATOM 705 N N . ARG A 1 87 ? -6.323 -7.435 -3.913 1.00 84.88 87 ARG A N 1
ATOM 706 C CA . ARG A 1 87 ? -6.641 -6.204 -4.661 1.00 84.88 87 ARG A CA 1
ATOM 707 C C . ARG A 1 87 ? -7.901 -5.505 -4.156 1.00 84.88 87 ARG A C 1
ATOM 709 O O . ARG A 1 87 ? -7.894 -4.290 -4.025 1.00 84.88 87 ARG A O 1
ATOM 716 N N . SER A 1 88 ? -8.965 -6.253 -3.862 1.00 79.75 88 SER A N 1
ATOM 717 C CA . SER A 1 88 ? -10.227 -5.691 -3.359 1.00 79.75 88 SER A CA 1
ATOM 718 C C . SER A 1 88 ? -10.062 -5.007 -2.001 1.00 79.75 88 SER A C 1
ATOM 720 O O . SER A 1 88 ? -10.676 -3.965 -1.763 1.00 79.75 88 SER A O 1
ATOM 722 N N . ARG A 1 89 ? -9.203 -5.557 -1.134 1.00 78.25 89 ARG A N 1
ATOM 723 C CA . ARG A 1 89 ? -8.834 -4.956 0.152 1.00 78.25 89 ARG A CA 1
ATOM 724 C C . ARG A 1 89 ? -7.935 -3.733 -0.044 1.00 78.25 89 ARG A C 1
ATOM 726 O O . ARG A 1 89 ? -8.176 -2.714 0.596 1.00 78.25 89 ARG A O 1
ATOM 733 N N . PHE A 1 90 ? -6.969 -3.799 -0.963 1.00 82.44 90 PHE A N 1
ATOM 734 C CA . PHE A 1 90 ? -6.103 -2.672 -1.329 1.00 82.44 90 PHE A CA 1
ATOM 735 C C . PHE A 1 90 ? -6.902 -1.471 -1.853 1.00 82.44 90 PHE A C 1
ATOM 737 O O . PHE A 1 90 ? -6.748 -0.360 -1.353 1.00 82.44 90 PHE A O 1
ATOM 744 N N . THR A 1 91 ? -7.816 -1.695 -2.800 1.00 77.38 91 THR A N 1
ATOM 745 C CA . THR A 1 91 ? -8.674 -0.644 -3.372 1.00 77.38 91 THR A CA 1
ATOM 746 C C . THR A 1 91 ? -9.877 -0.304 -2.489 1.00 77.38 91 THR A C 1
ATOM 748 O O . THR A 1 91 ? -10.699 0.527 -2.868 1.00 77.38 91 THR A O 1
ATOM 751 N N . ARG A 1 92 ? -10.019 -0.963 -1.329 1.00 71.94 92 ARG A N 1
ATOM 752 C CA . ARG A 1 92 ? -11.156 -0.835 -0.399 1.00 71.94 92 ARG A CA 1
ATOM 753 C C . ARG A 1 92 ? -12.525 -0.970 -1.083 1.00 71.94 92 ARG A C 1
ATOM 755 O O . ARG A 1 92 ? -13.481 -0.322 -0.658 1.00 71.94 92 ARG A O 1
ATOM 762 N N . LEU A 1 93 ? -12.611 -1.808 -2.120 1.00 66.75 93 LEU A N 1
ATOM 763 C CA . LEU A 1 93 ? -13.839 -2.061 -2.886 1.00 66.75 93 LEU A CA 1
ATOM 764 C C . LEU A 1 93 ? -14.763 -3.076 -2.210 1.00 66.75 93 LEU A C 1
ATOM 766 O O . LEU A 1 93 ? -15.951 -3.096 -2.506 1.00 66.75 93 LEU A O 1
ATOM 770 N N . SER A 1 94 ? -14.244 -3.919 -1.314 1.00 56.16 94 SER A N 1
ATOM 771 C CA . SER A 1 94 ? -15.099 -4.822 -0.545 1.00 56.16 94 SER A 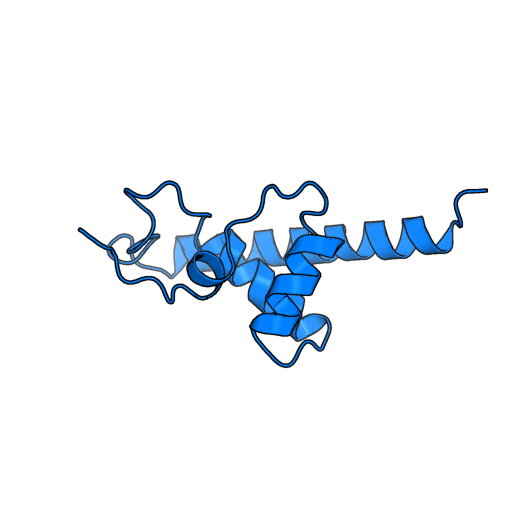CA 1
ATOM 772 C C . SER A 1 94 ? -15.955 -4.008 0.427 1.00 56.16 94 SER A C 1
ATOM 774 O O . SER A 1 94 ? -15.412 -3.369 1.339 1.00 56.16 94 SER A O 1
ATOM 776 N N . SER A 1 95 ? -17.277 -4.058 0.254 1.00 53.19 95 SER A N 1
ATOM 777 C CA . SER A 1 95 ? -18.218 -3.796 1.340 1.00 53.19 95 SER A CA 1
ATOM 778 C C . SER A 1 95 ? -17.827 -4.672 2.531 1.00 53.19 95 SER A C 1
ATOM 780 O O . SER A 1 95 ? -17.362 -5.801 2.355 1.00 53.19 95 SER A O 1
ATOM 782 N N . ASN A 1 96 ? -17.957 -4.140 3.747 1.00 48.84 96 ASN A N 1
ATOM 783 C CA . ASN A 1 96 ? -17.957 -4.984 4.934 1.00 48.84 96 ASN A CA 1
ATOM 784 C C . ASN A 1 96 ? -19.145 -5.936 4.753 1.00 48.84 96 ASN A C 1
ATOM 786 O O . ASN A 1 96 ? -20.281 -5.524 4.962 1.00 48.84 96 ASN A O 1
ATOM 790 N N . LEU A 1 97 ? -18.912 -7.150 4.250 1.00 46.12 97 LEU A N 1
ATOM 791 C CA . LEU A 1 97 ? -19.878 -8.218 4.443 1.00 46.12 97 LEU A CA 1
ATOM 792 C C . LEU A 1 97 ? -19.884 -8.443 5.953 1.00 46.12 97 LEU A C 1
ATOM 794 O O . LEU A 1 97 ? -18.839 -8.766 6.526 1.00 46.12 97 LEU A O 1
ATOM 798 N N . ALA A 1 98 ? -21.010 -8.038 6.541 1.00 44.94 98 ALA A N 1
ATOM 799 C CA . ALA A 1 98 ? -21.370 -8.238 7.932 1.00 44.94 98 ALA A CA 1
ATOM 800 C C . ALA A 1 98 ? -21.354 -9.728 8.279 1.00 44.94 98 ALA A C 1
ATOM 802 O O . ALA A 1 98 ? -21.624 -10.539 7.361 1.00 44.94 98 ALA A O 1
#

Foldseek 3Di:
DPDPVVVVVLVVLVVLLVVQLVVLVVCCVPPPDPCPFCVVNPPPVADGPSNLVSLVVSCVVVPNPDLVSSVVCCCVRVNVVRPHDDSCSSVVVDDPPD

Sequence (98 aa):
MRSSKYTEHYTDTFITFKEIMRTVSNIYHNCVPDKIKNRRNTDQLKQRDTVIIACVIWGIINGYTSQRATYRAVCSVLFPNGDFPSRSRFTRLSSNLA

Secondary structure (DSSP, 8-state):
---HHHHHHHHHHHHHHHHHHHHHHHHHHHHS-GGGTTTTTTTTTPPPHHHHHHHHHHHHHTT--SHHHHHHHIIIII-TTS-S--HHHHTT-S----

Organism: Enterococcus faecium (NCBI:txid1352)